Protein AF-A0AAX0QTA5-F1 (afdb_monomer_lite)

pLDDT: mean 83.29, std 18.57, range [36.16, 97.69]

Foldseek 3Di:
DDDDDDDDDPPPPDPPDPDQQWPLSVDDPVVN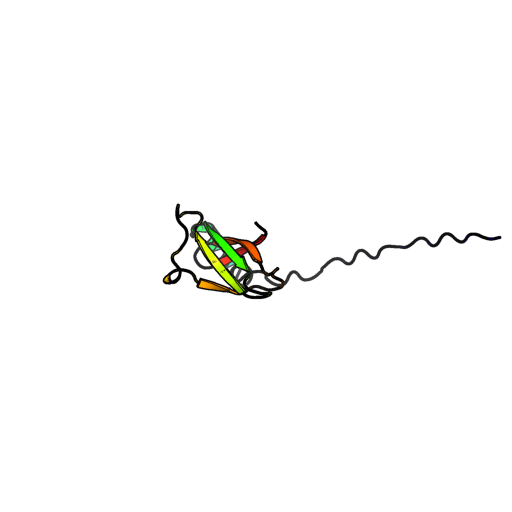VVLVPPFDKWKWKWFAQDQWKTWTFDTPVDPDTDDPVRIDIDTGGRDDHGFMWMWMDRHPITPDTGGD

Structure (mmCIF, N/CA/C/O backbone):
data_AF-A0AAX0QTA5-F1
#
_entry.id   AF-A0AAX0QTA5-F1
#
loop_
_atom_site.group_PDB
_atom_site.id
_atom_site.type_symbol
_atom_site.label_atom_id
_atom_site.label_alt_id
_atom_site.label_comp_id
_atom_site.label_asym_id
_atom_site.label_entity_id
_atom_site.label_seq_id
_atom_site.pdbx_PDB_ins_code
_atom_site.Cartn_x
_atom_site.Cartn_y
_atom_site.Cartn_z
_atom_site.occupancy
_atom_site.B_iso_or_equiv
_atom_site.auth_seq_id
_atom_site.auth_comp_id
_atom_site.auth_asym_id
_atom_site.auth_atom_id
_atom_site.pdbx_PDB_model_num
ATOM 1 N N . MET A 1 1 ? 58.494 9.656 -21.556 1.00 41.75 1 MET A N 1
ATOM 2 C CA . MET A 1 1 ? 57.260 8.993 -21.080 1.00 41.75 1 MET A CA 1
ATOM 3 C C . MET A 1 1 ? 56.395 10.043 -20.404 1.00 41.75 1 MET A C 1
ATOM 5 O O . MET A 1 1 ? 56.766 10.502 -19.333 1.00 41.7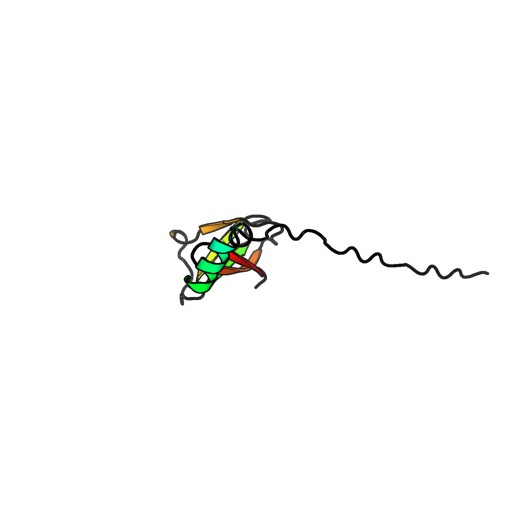5 1 MET A O 1
ATOM 9 N N . LEU A 1 2 ? 55.319 10.490 -21.054 1.00 40.12 2 LEU A N 1
ATOM 10 C CA . LEU A 1 2 ? 54.438 11.546 -20.548 1.00 40.12 2 LEU A CA 1
ATOM 11 C C . LEU A 1 2 ? 53.143 10.887 -20.052 1.00 40.12 2 LEU A C 1
ATOM 13 O O . LEU A 1 2 ? 52.442 10.255 -20.837 1.00 40.12 2 LEU A O 1
ATOM 17 N N . LYS A 1 3 ? 52.877 10.950 -18.743 1.00 45.41 3 LYS A N 1
ATOM 18 C CA . LYS A 1 3 ? 51.653 10.414 -18.132 1.00 45.41 3 LYS A CA 1
ATOM 19 C C . LYS A 1 3 ? 50.607 11.523 -18.098 1.00 45.41 3 LYS A C 1
ATOM 21 O O . LYS A 1 3 ? 50.668 12.398 -17.242 1.00 45.41 3 LYS A O 1
ATOM 26 N N . THR A 1 4 ? 49.671 11.492 -19.037 1.00 48.72 4 THR A N 1
ATOM 27 C CA . THR A 1 4 ? 48.524 12.403 -19.052 1.00 48.72 4 THR A CA 1
ATOM 28 C C . THR A 1 4 ? 47.487 11.891 -18.054 1.00 48.72 4 THR A C 1
ATOM 30 O O . THR A 1 4 ? 46.899 10.832 -18.263 1.00 48.72 4 THR A O 1
ATOM 33 N N . LEU A 1 5 ? 47.289 12.612 -16.947 1.00 53.38 5 LEU A N 1
ATOM 34 C CA . LEU A 1 5 ? 46.149 12.387 -16.058 1.00 53.38 5 LEU A CA 1
ATOM 35 C C . LEU A 1 5 ? 44.891 12.903 -16.762 1.00 53.38 5 LEU A C 1
ATOM 37 O O . LEU A 1 5 ? 44.769 14.098 -17.018 1.00 53.38 5 LEU A O 1
ATOM 41 N N . ILE A 1 6 ? 43.965 11.999 -17.069 1.00 60.00 6 ILE A N 1
ATOM 42 C CA . ILE A 1 6 ? 42.624 12.352 -17.529 1.00 60.00 6 ILE A CA 1
ATOM 43 C C . ILE A 1 6 ? 41.761 12.526 -16.281 1.00 60.00 6 ILE A C 1
ATOM 45 O O . ILE A 1 6 ? 41.423 11.557 -15.603 1.00 60.00 6 ILE A O 1
ATOM 49 N N . THR A 1 7 ? 41.430 13.770 -15.957 1.00 56.97 7 THR A N 1
ATOM 50 C CA . THR A 1 7 ? 40.412 14.116 -14.965 1.00 56.97 7 THR A CA 1
ATOM 51 C C . THR A 1 7 ? 39.043 13.783 -15.552 1.00 56.97 7 THR A C 1
ATOM 53 O O . THR A 1 7 ? 38.554 14.465 -16.449 1.00 56.97 7 THR A O 1
ATOM 56 N N . ALA A 1 8 ? 38.426 12.705 -15.071 1.00 51.56 8 ALA A N 1
ATOM 57 C CA . ALA A 1 8 ? 37.050 12.371 -15.404 1.00 51.56 8 ALA A CA 1
ATOM 58 C C . ALA A 1 8 ? 36.108 13.321 -14.650 1.00 51.56 8 ALA A C 1
ATOM 60 O O . ALA A 1 8 ? 35.860 13.154 -13.458 1.00 51.56 8 ALA A O 1
ATOM 61 N N . SER A 1 9 ? 35.596 14.340 -15.339 1.00 50.59 9 SER A N 1
ATOM 62 C CA . SER A 1 9 ? 34.458 15.124 -14.861 1.00 50.59 9 SER A CA 1
ATOM 63 C C . SER A 1 9 ? 33.214 14.239 -14.894 1.00 50.59 9 SER A C 1
ATOM 65 O O . SER A 1 9 ? 32.639 13.992 -15.951 1.00 50.59 9 SER A O 1
ATOM 67 N N . THR A 1 10 ? 32.800 13.731 -13.738 1.00 53.91 10 THR A N 1
ATOM 68 C CA . THR A 1 10 ? 31.496 13.084 -13.583 1.00 53.91 10 THR A CA 1
ATOM 69 C C . THR A 1 10 ? 30.399 14.125 -13.795 1.00 53.91 10 THR A C 1
ATOM 71 O O . THR A 1 10 ? 30.206 15.004 -12.955 1.00 53.91 10 THR A O 1
ATOM 74 N N . LEU A 1 11 ? 29.691 14.030 -14.925 1.00 49.06 11 LEU A N 1
ATOM 75 C CA . LEU A 1 11 ? 28.413 14.704 -15.138 1.00 49.06 11 LEU A CA 1
ATOM 76 C C . LEU A 1 11 ? 27.443 14.260 -14.032 1.00 49.06 11 LEU A C 1
ATOM 78 O O . LEU A 1 11 ? 27.017 13.106 -13.997 1.00 49.06 11 LEU A O 1
ATOM 82 N N . LEU A 1 12 ? 27.091 15.182 -13.139 1.00 49.06 12 LEU A N 1
ATOM 83 C CA . LEU A 1 12 ? 25.955 15.034 -12.236 1.00 49.06 12 LEU A CA 1
ATOM 84 C C . LEU A 1 12 ? 24.680 15.177 -13.075 1.00 49.06 12 LEU A C 1
ATOM 86 O O . LEU A 1 12 ? 24.209 16.281 -13.337 1.00 49.06 12 LEU A O 1
ATOM 90 N N . LEU A 1 13 ? 24.158 14.050 -13.554 1.00 49.59 13 LEU A N 1
ATOM 91 C CA . LEU A 1 13 ? 22.821 13.966 -14.128 1.00 49.59 13 LEU A CA 1
ATOM 92 C C . LEU A 1 13 ? 21.810 14.146 -12.992 1.00 49.59 13 LEU A C 1
ATOM 94 O O . LEU A 1 13 ? 21.513 13.204 -12.261 1.00 49.59 13 LEU A O 1
ATOM 98 N N . SER A 1 14 ? 21.302 15.364 -12.826 1.00 44.47 14 SER A N 1
ATOM 99 C CA . SER A 1 14 ? 20.115 15.615 -12.011 1.00 44.47 14 SER A CA 1
ATOM 100 C C . SER A 1 14 ? 18.927 14.890 -12.652 1.00 44.47 14 SER A C 1
ATOM 102 O O . SER A 1 14 ? 18.627 15.178 -13.816 1.00 44.47 14 SER A O 1
ATOM 104 N N . PRO A 1 15 ? 18.223 13.978 -11.957 1.00 42.41 15 PRO A N 1
ATOM 105 C CA . PRO A 1 15 ? 16.960 13.467 -12.464 1.00 42.41 15 PRO A CA 1
ATOM 106 C C . PRO A 1 15 ? 15.929 14.593 -12.337 1.00 42.41 15 PRO A C 1
ATOM 108 O O . PRO A 1 15 ? 15.347 14.810 -11.279 1.00 42.41 15 PRO A O 1
ATOM 111 N N . ASN A 1 16 ? 15.765 15.367 -13.409 1.00 45.03 16 ASN A N 1
ATOM 112 C CA . ASN A 1 16 ? 14.722 16.376 -13.520 1.00 45.03 16 ASN A CA 1
ATOM 113 C C . ASN A 1 16 ? 13.466 15.725 -14.108 1.00 45.03 16 ASN A C 1
ATOM 115 O O . ASN A 1 16 ? 13.560 14.976 -15.079 1.00 45.03 16 ASN A O 1
ATOM 119 N N . SER A 1 17 ? 12.321 16.065 -13.510 1.00 36.16 17 SER A N 1
ATOM 120 C CA . SER A 1 17 ? 10.974 15.513 -13.727 1.00 36.16 17 SER A CA 1
ATOM 121 C C . SER A 1 17 ? 10.675 14.230 -12.944 1.00 36.16 17 SER A C 1
ATOM 123 O O . SER A 1 17 ? 10.552 13.139 -13.496 1.00 36.16 17 SER A O 1
ATOM 125 N N . GLN A 1 18 ? 10.478 14.396 -11.634 1.00 41.06 18 GLN A N 1
ATOM 12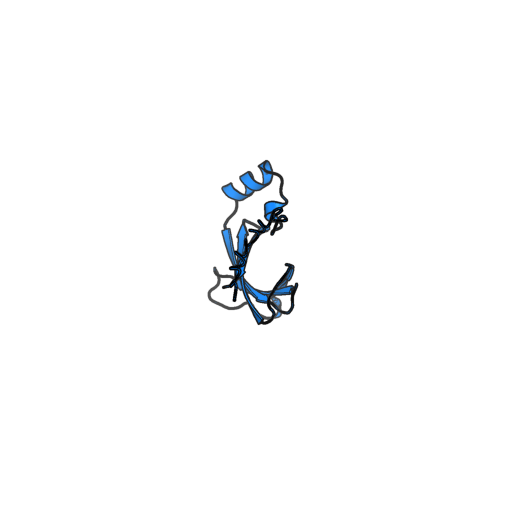6 C CA . GLN A 1 18 ? 9.676 13.481 -10.826 1.00 41.06 18 GLN A CA 1
ATOM 127 C C . GLN A 1 18 ? 8.252 13.505 -11.401 1.00 41.06 18 GLN A C 1
ATOM 129 O O . GLN A 1 18 ? 7.499 14.449 -11.177 1.00 41.06 18 GLN A O 1
ATOM 134 N N . ALA A 1 19 ? 7.920 12.526 -12.246 1.00 46.75 19 ALA A N 1
ATOM 135 C CA . ALA A 1 19 ? 6.531 12.268 -12.614 1.00 46.75 19 ALA A CA 1
ATOM 136 C C . ALA A 1 19 ? 5.725 12.111 -11.317 1.00 46.75 19 ALA A C 1
ATOM 138 O O . ALA A 1 19 ? 6.273 11.526 -10.379 1.00 46.75 19 ALA A O 1
ATOM 139 N N . SER A 1 20 ? 4.482 12.618 -11.256 1.00 49.72 20 SER A N 1
ATOM 140 C CA . SER A 1 20 ? 3.574 12.367 -10.123 1.00 49.72 20 SER A CA 1
ATOM 141 C C . SER A 1 20 ? 3.641 10.879 -9.797 1.00 49.72 20 SER A C 1
ATOM 143 O O . SER A 1 20 ? 3.239 10.039 -10.605 1.00 49.72 20 SER A O 1
ATOM 145 N N . GLN A 1 21 ? 4.292 10.549 -8.680 1.00 64.06 21 GLN A N 1
ATOM 146 C CA . GLN A 1 21 ? 4.628 9.163 -8.354 1.00 64.06 21 GLN A CA 1
ATOM 147 C C . GLN A 1 21 ? 3.385 8.417 -7.891 1.00 64.06 21 GLN A C 1
ATOM 149 O O . GLN A 1 21 ? 3.368 7.184 -7.900 1.00 64.06 21 GLN A O 1
ATOM 154 N N . THR A 1 22 ? 2.363 9.170 -7.490 1.00 76.81 22 THR A N 1
ATOM 155 C CA . THR A 1 22 ? 1.153 8.659 -6.884 1.00 76.81 22 THR A CA 1
ATOM 156 C C . THR A 1 22 ? -0.094 9.380 -7.399 1.00 76.81 22 THR A C 1
ATOM 158 O O . THR A 1 22 ? -0.031 10.472 -7.971 1.00 76.81 22 THR A O 1
ATOM 161 N N . ASP A 1 23 ? -1.249 8.742 -7.234 1.00 80.25 23 ASP A N 1
ATOM 162 C CA . ASP A 1 23 ? -2.558 9.319 -7.550 1.00 80.25 23 ASP A CA 1
ATOM 163 C C . ASP A 1 23 ? -2.878 10.536 -6.668 1.00 80.25 23 ASP A C 1
ATOM 165 O O . ASP A 1 23 ? -3.561 11.447 -7.135 1.00 80.25 23 ASP A O 1
ATOM 169 N N . PHE A 1 24 ? -2.323 10.615 -5.453 1.00 83.00 24 PHE A N 1
ATOM 170 C CA . PHE A 1 24 ? -2.440 11.798 -4.598 1.00 83.00 24 PHE A CA 1
ATOM 171 C C . PHE A 1 24 ? -1.770 13.039 -5.208 1.00 83.00 24 PHE A C 1
ATOM 173 O O . PHE A 1 24 ? -2.371 14.110 -5.224 1.00 83.00 24 PHE A O 1
ATOM 180 N N . ASP A 1 25 ? -0.588 12.881 -5.813 1.00 82.12 25 ASP A N 1
ATOM 181 C CA . ASP A 1 25 ? 0.142 13.972 -6.486 1.00 82.12 25 ASP A CA 1
ATOM 182 C C . ASP A 1 25 ? -0.536 14.444 -7.788 1.00 82.12 25 ASP A C 1
ATOM 184 O O . ASP A 1 25 ? -0.068 15.376 -8.442 1.00 82.12 25 ASP A O 1
ATOM 188 N N . SER A 1 26 ? -1.581 13.742 -8.235 1.00 86.50 26 SER A N 1
ATOM 189 C CA . SER A 1 26 ? -2.334 14.070 -9.453 1.00 86.50 26 SER A CA 1
ATOM 190 C C . SER A 1 26 ? -3.580 14.919 -9.169 1.00 86.50 26 SER A C 1
ATOM 192 O O . SER A 1 26 ? -4.272 15.325 -10.105 1.00 86.50 26 SER A O 1
ATOM 194 N N . LEU A 1 27 ? -3.885 15.172 -7.894 1.00 86.44 27 LEU A N 1
ATOM 195 C CA . LEU A 1 27 ? -5.014 15.989 -7.462 1.00 86.44 27 LEU A CA 1
ATOM 196 C C . LEU A 1 27 ? -4.712 17.485 -7.612 1.00 86.44 27 LEU A C 1
ATOM 198 O O . LEU A 1 27 ? -3.560 17.916 -7.603 1.00 86.44 27 LEU A O 1
ATOM 202 N N . ASP A 1 28 ? -5.756 18.307 -7.725 1.00 91.94 28 ASP A N 1
ATOM 203 C CA . ASP A 1 28 ? -5.578 19.753 -7.617 1.00 91.94 28 ASP A CA 1
ATOM 204 C C . ASP A 1 28 ? -5.247 20.153 -6.169 1.00 91.94 28 ASP A C 1
ATOM 206 O O . ASP A 1 28 ? -5.692 19.524 -5.207 1.00 91.94 28 ASP A O 1
ATOM 210 N N . ALA A 1 29 ? -4.512 21.254 -6.010 1.00 89.00 29 ALA A N 1
ATOM 211 C CA . ALA A 1 29 ? -3.997 21.687 -4.712 1.00 89.00 29 ALA A CA 1
ATOM 212 C C . ALA A 1 29 ? -5.084 21.950 -3.649 1.00 89.00 29 ALA A C 1
ATOM 214 O O . ALA A 1 29 ? -4.807 21.862 -2.451 1.00 89.00 29 ALA A O 1
ATOM 215 N N . SER A 1 30 ? -6.312 22.308 -4.049 1.00 92.00 30 SER A N 1
ATOM 216 C CA . SER A 1 30 ? -7.397 22.534 -3.090 1.00 92.00 30 SER A CA 1
ATOM 217 C C . SER A 1 30 ? -7.937 21.210 -2.546 1.00 92.00 30 SER A C 1
ATOM 219 O O . SER A 1 30 ? -8.075 21.062 -1.328 1.00 92.00 30 SER A O 1
ATOM 221 N N . THR A 1 31 ? -8.126 20.228 -3.430 1.00 91.06 31 THR A N 1
ATOM 222 C CA . THR A 1 31 ? -8.539 18.863 -3.091 1.00 91.06 31 THR A CA 1
ATOM 223 C C . THR A 1 31 ? -7.467 18.143 -2.277 1.00 91.06 31 THR A C 1
ATOM 225 O O . THR A 1 31 ? -7.776 17.577 -1.227 1.00 91.06 31 THR A O 1
ATOM 228 N N . GLU A 1 32 ? -6.200 18.236 -2.692 1.00 90.50 32 GLU A N 1
ATOM 229 C CA . GLU A 1 32 ? -5.055 17.688 -1.958 1.00 90.50 32 GLU A CA 1
ATOM 230 C C . GLU A 1 32 ? -5.036 18.215 -0.516 1.00 90.50 32 GLU A C 1
ATOM 232 O O . GLU A 1 32 ? -5.025 17.442 0.444 1.00 90.50 32 GLU A O 1
ATOM 237 N N . ARG A 1 33 ? -5.140 19.540 -0.341 1.00 90.56 33 ARG A N 1
ATOM 238 C CA . ARG A 1 33 ? -5.144 20.180 0.981 1.00 90.56 33 ARG A CA 1
ATOM 239 C C . ARG A 1 33 ? -6.336 19.758 1.834 1.00 90.56 33 ARG A C 1
ATOM 241 O O . ARG A 1 33 ? -6.174 19.530 3.033 1.00 90.56 33 ARG A O 1
ATOM 248 N N . GLN A 1 34 ? -7.523 19.659 1.240 1.00 93.81 34 GLN A N 1
ATOM 249 C CA . GLN A 1 34 ? -8.721 19.222 1.951 1.00 93.81 34 GLN A CA 1
ATOM 250 C C . GLN A 1 34 ? -8.572 17.776 2.437 1.00 93.81 34 GLN A C 1
ATOM 252 O O . GLN A 1 34 ? -8.866 17.486 3.598 1.00 93.81 34 GLN A O 1
ATOM 257 N N . ILE A 1 35 ? -8.087 16.871 1.587 1.00 92.12 35 ILE A N 1
ATOM 258 C CA . ILE A 1 35 ? -7.850 15.472 1.957 1.00 92.12 35 ILE A CA 1
ATOM 259 C C . ILE A 1 35 ? -6.758 15.382 3.025 1.00 92.12 35 ILE A C 1
ATOM 261 O O . ILE A 1 35 ? -6.925 14.664 4.014 1.00 92.12 35 ILE A O 1
ATOM 265 N N . GLU A 1 36 ? -5.687 16.167 2.891 1.00 92.19 36 GLU A N 1
ATOM 266 C CA . GLU A 1 36 ? -4.587 16.196 3.854 1.00 92.19 36 GLU A CA 1
ATOM 267 C C . GLU A 1 36 ? -5.076 16.544 5.272 1.00 92.19 36 GLU A C 1
ATOM 269 O O . GLU A 1 36 ? -4.652 15.933 6.258 1.00 92.19 36 GLU A O 1
ATOM 274 N N . GLN A 1 37 ? -6.014 17.490 5.366 1.00 93.19 37 GLN A N 1
ATOM 275 C CA . GLN A 1 37 ? -6.562 17.989 6.628 1.00 93.19 37 GLN A CA 1
ATOM 276 C C . GLN A 1 37 ? -7.687 17.126 7.209 1.00 93.19 37 GLN A C 1
ATOM 278 O O . GLN A 1 37 ? -7.867 17.111 8.426 1.00 93.19 37 GLN A O 1
ATOM 283 N N . THR A 1 38 ? -8.461 16.436 6.368 1.00 94.00 38 THR A N 1
ATOM 284 C CA . THR A 1 38 ? -9.711 15.783 6.800 1.00 94.00 38 THR A CA 1
ATOM 285 C C . THR A 1 38 ? -9.636 14.263 6.845 1.00 94.00 38 THR A C 1
ATOM 287 O O . THR A 1 38 ? -10.351 13.647 7.636 1.00 94.00 38 THR A O 1
ATOM 290 N N . GLN A 1 39 ? -8.776 13.644 6.033 1.00 95.12 39 GLN A N 1
ATOM 291 C CA . GLN A 1 39 ? -8.721 12.191 5.902 1.00 95.12 39 GLN A CA 1
ATOM 292 C C . GLN A 1 39 ? -7.628 11.571 6.770 1.00 95.12 39 GLN A C 1
ATOM 294 O O . GLN A 1 39 ? -6.568 12.155 7.031 1.00 95.12 39 GLN A O 1
ATOM 299 N N . LYS A 1 40 ? -7.884 10.339 7.213 1.00 94.44 40 LYS A N 1
ATOM 300 C CA . LYS A 1 40 ? -6.914 9.552 7.974 1.00 94.44 40 LYS A CA 1
ATOM 301 C C . LYS A 1 40 ? -5.791 9.058 7.067 1.00 94.44 40 LYS A C 1
ATOM 303 O O . LYS A 1 40 ? -5.998 8.797 5.884 1.00 94.44 40 LYS A O 1
ATOM 308 N N . THR A 1 41 ? -4.611 8.921 7.656 1.00 94.31 41 THR A N 1
ATOM 309 C CA . THR A 1 41 ? -3.484 8.228 7.035 1.00 94.31 41 THR A CA 1
ATOM 310 C C . THR A 1 41 ? -3.552 6.759 7.424 1.00 94.31 41 THR A C 1
ATOM 312 O O . THR A 1 41 ? -3.739 6.460 8.605 1.00 94.31 41 THR A O 1
ATOM 315 N N . SER A 1 42 ? -3.383 5.867 6.456 1.00 95.25 42 SER A N 1
ATOM 316 C CA . SER A 1 42 ? -3.273 4.427 6.693 1.00 95.25 42 SER A CA 1
ATOM 317 C C . SER A 1 42 ? -2.062 3.849 5.971 1.00 95.25 42 SER A C 1
ATOM 319 O O . SER A 1 42 ? -1.470 4.483 5.095 1.00 95.25 42 SER A O 1
ATOM 321 N N . THR A 1 43 ? -1.626 2.661 6.375 1.00 95.81 43 THR A N 1
ATOM 322 C CA . THR A 1 43 ? -0.466 1.986 5.791 1.00 95.81 43 THR A CA 1
ATOM 323 C C . THR A 1 43 ? -0.814 0.556 5.424 1.00 95.81 43 THR A C 1
ATOM 325 O O . THR A 1 43 ? -1.417 -0.172 6.199 1.00 95.81 43 THR A O 1
ATOM 328 N N . SER A 1 44 ? -0.374 0.109 4.253 1.00 96.62 44 SER A N 1
ATOM 329 C CA . SER A 1 44 ? -0.443 -1.302 3.873 1.00 96.62 44 SER A CA 1
ATOM 330 C C . SER A 1 44 ? 0.911 -1.831 3.437 1.00 96.62 44 SER A C 1
ATOM 332 O O . SER A 1 44 ? 1.793 -1.080 3.032 1.00 96.62 44 SER A O 1
ATOM 334 N N . TYR A 1 45 ? 1.054 -3.148 3.492 1.00 96.50 45 TYR A N 1
ATOM 335 C CA . TYR A 1 45 ? 2.212 -3.873 3.000 1.00 96.50 45 TYR A CA 1
ATOM 336 C C . TYR A 1 45 ? 1.812 -4.707 1.791 1.00 96.50 45 TYR A C 1
ATOM 338 O O . TYR A 1 45 ? 0.797 -5.416 1.807 1.00 96.50 45 TYR A O 1
ATOM 346 N N . ALA A 1 46 ? 2.626 -4.626 0.746 1.00 97.00 46 ALA A N 1
ATOM 347 C CA . ALA A 1 46 ? 2.423 -5.356 -0.491 1.00 97.00 46 ALA A CA 1
ATOM 348 C C . ALA A 1 46 ? 3.702 -6.025 -0.967 1.00 97.00 46 ALA A C 1
ATOM 350 O O . ALA A 1 46 ? 4.799 -5.586 -0.644 1.00 97.00 46 ALA A O 1
ATOM 351 N N . ILE A 1 47 ? 3.556 -7.090 -1.746 1.00 97.19 47 ILE A N 1
ATOM 352 C CA . ILE A 1 47 ? 4.670 -7.774 -2.400 1.00 97.19 47 ILE A CA 1
ATOM 353 C C . ILE A 1 47 ? 4.588 -7.547 -3.905 1.00 97.19 47 ILE A C 1
ATOM 355 O O . ILE A 1 47 ? 3.517 -7.690 -4.497 1.00 97.19 47 ILE A O 1
ATOM 359 N N . ALA A 1 48 ? 5.711 -7.196 -4.525 1.00 96.81 48 ALA A N 1
ATOM 360 C CA . ALA A 1 48 ? 5.783 -7.035 -5.971 1.00 96.81 48 ALA A CA 1
ATOM 361 C C . ALA A 1 48 ? 5.703 -8.394 -6.674 1.00 96.81 48 ALA A C 1
ATOM 363 O O . ALA A 1 48 ? 6.562 -9.261 -6.496 1.00 96.81 48 ALA A O 1
ATOM 364 N N . GLU A 1 49 ? 4.672 -8.588 -7.490 1.00 96.56 49 GLU A N 1
ATOM 365 C CA . GLU A 1 49 ? 4.501 -9.797 -8.300 1.00 96.56 49 GLU A CA 1
ATOM 366 C C . GLU A 1 49 ? 5.344 -9.737 -9.582 1.00 96.56 49 GLU A C 1
ATOM 368 O O . GLU A 1 49 ? 5.826 -10.766 -10.069 1.00 96.56 49 GLU A O 1
ATOM 373 N N . ASP A 1 50 ? 5.561 -8.524 -10.091 1.00 96.56 50 ASP A N 1
ATOM 374 C CA . ASP A 1 50 ? 6.422 -8.187 -11.222 1.00 96.56 50 ASP A CA 1
ATOM 375 C C . ASP A 1 50 ? 6.831 -6.702 -11.165 1.00 96.56 50 ASP A C 1
ATOM 377 O O . ASP A 1 50 ? 6.730 -6.072 -10.115 1.00 96.56 50 ASP A O 1
ATOM 381 N N . ALA A 1 51 ? 7.316 -6.155 -12.285 1.00 93.44 51 ALA A N 1
ATOM 382 C CA . ALA A 1 51 ? 7.791 -4.778 -12.395 1.00 93.44 51 ALA A CA 1
ATOM 383 C C . ALA A 1 51 ? 6.694 -3.704 -12.259 1.00 93.44 51 ALA A C 1
ATOM 385 O O . ALA A 1 51 ? 7.032 -2.520 -12.187 1.00 93.44 51 ALA A O 1
ATOM 386 N N . GLN A 1 52 ? 5.413 -4.095 -12.240 1.00 94.88 52 GLN A N 1
ATOM 387 C CA . GLN A 1 52 ? 4.278 -3.172 -12.231 1.00 94.88 52 GLN A CA 1
ATOM 388 C C . GLN A 1 52 ? 3.186 -3.481 -11.203 1.00 94.88 52 GLN A C 1
ATOM 390 O O . GLN A 1 52 ? 2.424 -2.588 -10.839 1.00 94.88 52 GLN A O 1
ATOM 395 N N . ARG A 1 53 ? 3.084 -4.721 -10.720 1.00 96.06 53 ARG A N 1
ATOM 396 C CA . ARG A 1 53 ? 2.005 -5.154 -9.824 1.00 96.06 53 ARG A CA 1
ATOM 397 C C . ARG A 1 53 ? 2.483 -5.359 -8.394 1.00 96.06 53 ARG A C 1
ATOM 399 O O . ARG A 1 53 ? 3.383 -6.158 -8.143 1.00 96.06 53 ARG A O 1
ATOM 406 N N . LEU A 1 54 ? 1.803 -4.714 -7.452 1.00 95.94 54 LEU A N 1
ATOM 407 C CA . LEU A 1 54 ? 1.932 -4.930 -6.011 1.00 95.94 54 LEU A CA 1
ATOM 408 C C . LEU A 1 54 ? 0.679 -5.628 -5.493 1.00 95.94 54 LEU A C 1
ATOM 410 O O . LEU A 1 54 ? -0.412 -5.068 -5.572 1.00 95.94 54 LEU A O 1
ATOM 414 N N . ARG A 1 55 ? 0.820 -6.820 -4.911 1.00 97.69 55 ARG A N 1
ATOM 415 C CA . ARG A 1 55 ? -0.280 -7.485 -4.204 1.00 97.69 55 ARG A CA 1
ATOM 416 C C . ARG A 1 55 ? -0.259 -7.103 -2.732 1.00 97.69 55 ARG A C 1
ATOM 418 O O . ARG A 1 55 ? 0.653 -7.500 -2.003 1.00 97.69 55 ARG A O 1
ATOM 425 N N . VAL A 1 56 ? -1.272 -6.362 -2.297 1.00 97.25 56 VAL A N 1
ATOM 426 C CA . VAL A 1 56 ? -1.468 -5.973 -0.898 1.00 97.25 56 VAL A CA 1
ATOM 427 C C . VAL A 1 56 ? -1.877 -7.196 -0.089 1.00 97.25 56 VAL A C 1
ATOM 429 O O . VAL A 1 56 ? -2.820 -7.900 -0.445 1.00 97.25 56 VAL A O 1
ATOM 432 N N . PHE A 1 57 ? -1.156 -7.460 1.001 1.00 97.25 57 PHE A N 1
ATOM 433 C CA . PHE A 1 57 ? -1.379 -8.642 1.838 1.00 97.25 57 PHE A CA 1
ATOM 434 C C . PHE A 1 57 ? -1.600 -8.328 3.319 1.00 97.25 57 PHE A C 1
ATOM 436 O O . PHE A 1 57 ? -1.926 -9.240 4.080 1.00 97.25 57 PHE A O 1
ATOM 443 N N . LYS A 1 58 ? -1.422 -7.078 3.755 1.00 96.81 58 LYS A N 1
ATOM 444 C CA . LYS A 1 58 ? -1.638 -6.666 5.146 1.00 96.81 58 LYS A CA 1
ATOM 445 C C . LYS A 1 58 ? -1.898 -5.161 5.237 1.00 96.81 58 LYS A C 1
ATOM 447 O O . LYS A 1 58 ? -1.168 -4.395 4.616 1.00 96.81 58 LYS A O 1
ATOM 452 N N . HIS A 1 59 ? -2.842 -4.755 6.079 1.00 96.75 59 HIS A N 1
ATOM 453 C CA . HIS A 1 59 ? -2.945 -3.382 6.583 1.00 96.75 59 HIS A CA 1
ATOM 454 C C . HIS A 1 59 ? -2.178 -3.272 7.905 1.00 96.75 59 HIS A C 1
ATOM 456 O O . HIS A 1 59 ? -2.191 -4.204 8.710 1.00 96.75 59 HIS A O 1
ATOM 462 N N . ALA A 1 60 ? -1.444 -2.183 8.120 1.00 94.81 60 ALA A N 1
ATOM 463 C CA . ALA A 1 60 ? -0.634 -1.990 9.323 1.00 94.81 60 ALA A CA 1
ATOM 464 C C . ALA A 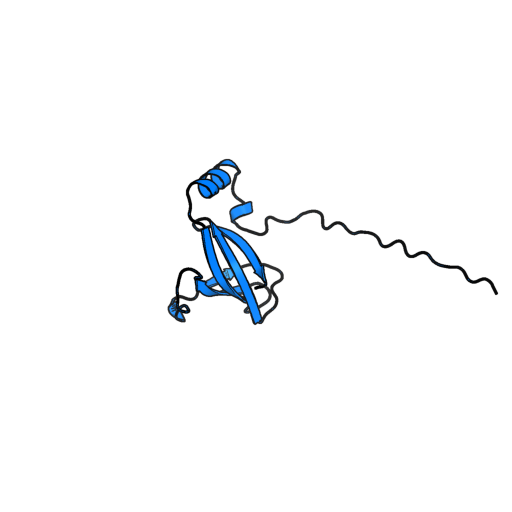1 60 ? -1.501 -1.859 10.583 1.00 94.81 60 ALA A C 1
ATOM 466 O O . ALA A 1 60 ? -1.072 -2.233 11.673 1.00 94.81 60 ALA A O 1
ATOM 467 N N . GLU A 1 61 ? -2.721 -1.358 10.407 1.00 90.25 61 GLU A N 1
ATOM 468 C CA . GLU A 1 61 ? -3.748 -1.190 11.429 1.00 90.25 61 GLU A CA 1
ATOM 469 C C . GLU A 1 61 ? -4.333 -2.537 11.879 1.00 90.25 61 GLU A C 1
ATOM 471 O O . GLU A 1 61 ? -4.832 -2.656 12.999 1.00 90.25 61 GLU A O 1
ATOM 476 N N . ASP A 1 62 ? -4.211 -3.565 11.037 1.00 90.88 62 ASP A N 1
ATOM 477 C CA . ASP A 1 62 ? -4.675 -4.911 11.325 1.00 90.88 62 ASP A CA 1
ATOM 478 C C . ASP A 1 62 ? -3.546 -5.788 11.883 1.00 90.88 62 ASP A C 1
ATOM 480 O O . ASP A 1 62 ? -2.415 -5.852 11.390 1.00 90.88 62 ASP A O 1
ATOM 484 N N . SER A 1 63 ? -3.878 -6.566 12.915 1.00 85.56 63 SER A N 1
ATOM 485 C CA . SER A 1 63 ? -2.933 -7.520 13.516 1.00 85.56 63 SER A CA 1
ATOM 486 C C . SER A 1 63 ? -2.628 -8.724 12.616 1.00 85.56 63 SER A C 1
ATOM 488 O O . SER A 1 63 ? -1.622 -9.407 12.817 1.00 85.56 63 SER A O 1
ATOM 490 N N . LYS A 1 64 ? -3.480 -8.999 11.623 1.00 92.06 64 LYS A N 1
ATOM 491 C CA . LYS A 1 64 ? -3.436 -10.208 10.792 1.00 92.06 64 LYS A CA 1
ATOM 492 C C . LYS A 1 64 ? -3.194 -9.871 9.324 1.00 92.06 64 LYS A C 1
ATOM 494 O O . LYS A 1 64 ? -3.468 -8.769 8.867 1.00 92.06 64 LYS A O 1
ATOM 499 N N . MET A 1 65 ? -2.674 -10.849 8.586 1.00 94.62 65 MET A N 1
ATOM 500 C CA . MET A 1 65 ? -2.616 -10.775 7.126 1.00 94.62 65 MET A CA 1
ATOM 501 C C . MET A 1 65 ? -4.019 -10.889 6.530 1.00 94.62 65 MET A C 1
ATOM 503 O O . MET A 1 65 ? -4.883 -11.570 7.083 1.00 94.62 65 MET A O 1
ATOM 507 N N . LEU A 1 66 ? -4.206 -10.269 5.370 1.00 94.88 66 LEU A N 1
ATOM 508 C CA . LEU A 1 66 ? -5.405 -10.401 4.557 1.00 94.88 66 LEU A CA 1
ATOM 509 C C . LEU A 1 66 ? -5.511 -11.823 4.007 1.00 94.88 66 LEU A C 1
ATOM 511 O O . LEU A 1 66 ? -4.545 -12.383 3.471 1.00 94.88 66 LEU A O 1
ATOM 515 N N . ASN A 1 67 ? -6.711 -12.392 4.072 1.00 95.31 67 ASN A N 1
ATOM 516 C CA . ASN A 1 67 ? -6.995 -13.663 3.417 1.00 95.31 67 ASN A CA 1
ATOM 517 C C . ASN A 1 67 ? -6.913 -13.487 1.895 1.00 95.31 67 ASN A C 1
ATOM 519 O O . ASN A 1 67 ? -7.126 -12.390 1.391 1.00 95.31 67 ASN A O 1
ATOM 523 N N . LYS A 1 68 ? -6.676 -14.567 1.136 1.00 93.19 68 LYS A N 1
ATOM 524 C CA . LYS A 1 68 ? -6.492 -14.494 -0.330 1.00 93.19 68 LYS A CA 1
ATOM 525 C C . LYS A 1 68 ? -7.580 -13.692 -1.063 1.00 93.19 68 LYS A C 1
ATOM 527 O O . LYS A 1 68 ? -7.251 -12.954 -1.977 1.00 93.19 68 LYS A O 1
ATOM 532 N N . ASN A 1 69 ? -8.838 -13.792 -0.628 1.00 95.31 69 ASN A N 1
ATOM 533 C CA . ASN A 1 69 ? -9.977 -13.101 -1.253 1.00 95.31 69 ASN A CA 1
ATOM 534 C C . ASN A 1 69 ? -10.074 -11.606 -0.900 1.00 95.31 69 ASN A C 1
ATOM 536 O O . ASN A 1 69 ? -10.870 -10.894 -1.497 1.00 95.31 69 ASN A O 1
ATOM 540 N N . GLN A 1 70 ? -9.321 -11.152 0.102 1.00 94.81 70 GLN A N 1
ATOM 541 C CA . GLN A 1 70 ? -9.252 -9.754 0.535 1.00 94.81 70 GLN A CA 1
ATOM 542 C C . GLN A 1 70 ? -8.000 -9.057 -0.001 1.00 94.81 70 GLN A C 1
ATOM 544 O O . GLN A 1 70 ? -7.880 -7.844 0.108 1.00 94.81 70 GLN A O 1
ATOM 549 N N . GLN A 1 71 ? -7.051 -9.820 -0.544 1.00 96.81 71 GLN A N 1
ATOM 550 C CA . GLN A 1 71 ? -5.866 -9.265 -1.177 1.00 96.81 71 GLN A CA 1
ATOM 551 C C . GLN A 1 71 ? -6.249 -8.653 -2.518 1.00 96.81 71 GLN A C 1
ATOM 553 O O . GLN A 1 71 ? -7.062 -9.205 -3.258 1.00 96.81 71 GLN A O 1
ATOM 558 N N . TYR A 1 72 ? -5.633 -7.525 -2.835 1.00 95.12 72 TYR A N 1
ATOM 559 C CA . TYR A 1 72 ? -5.895 -6.785 -4.059 1.00 95.12 72 TYR A CA 1
ATOM 560 C C . TYR A 1 72 ? -4.586 -6.279 -4.658 1.00 95.12 72 TYR A C 1
ATOM 562 O O . TYR A 1 72 ? -3.557 -6.202 -3.981 1.00 95.12 72 TYR A O 1
ATOM 570 N N . THR A 1 73 ? -4.623 -5.974 -5.951 1.00 94.69 73 THR A N 1
ATOM 571 C CA . THR A 1 73 ? -3.461 -5.497 -6.698 1.00 94.69 73 THR A CA 1
ATOM 572 C C . THR A 1 73 ? -3.541 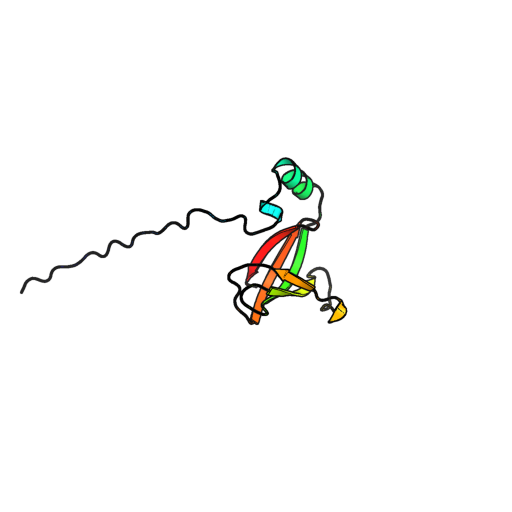-3.991 -6.871 1.00 94.69 73 THR A C 1
ATOM 574 O O . THR A 1 73 ? -4.568 -3.476 -7.309 1.00 94.69 73 THR A O 1
ATOM 577 N N . ILE A 1 74 ? -2.442 -3.303 -6.580 1.00 92.00 74 ILE A N 1
ATOM 578 C CA . ILE A 1 74 ? -2.217 -1.925 -7.012 1.00 92.00 74 ILE A CA 1
ATOM 579 C C . ILE A 1 74 ? -1.105 -1.896 -8.061 1.00 92.00 74 ILE A C 1
ATOM 581 O O . ILE A 1 74 ? -0.279 -2.814 -8.133 1.00 92.00 74 ILE A O 1
ATOM 585 N N . TYR A 1 75 ? -1.086 -0.840 -8.866 1.00 90.81 75 TYR A N 1
ATOM 586 C CA . TYR A 1 75 ? -0.132 -0.681 -9.956 1.00 90.81 75 TYR A CA 1
ATOM 587 C C . TYR A 1 75 ? 0.866 0.430 -9.644 1.00 90.81 75 TYR A C 1
ATOM 589 O O . TYR A 1 75 ? 0.504 1.480 -9.121 1.00 90.81 75 TYR A O 1
ATOM 597 N N . SER A 1 76 ? 2.129 0.186 -9.967 1.00 89.69 76 SER A N 1
ATOM 598 C CA . SER A 1 76 ? 3.214 1.161 -9.886 1.00 89.69 76 SER A CA 1
ATOM 599 C C . SER A 1 76 ? 4.237 0.854 -10.983 1.00 89.69 76 SER A C 1
ATOM 601 O O . SER A 1 76 ? 4.029 -0.049 -11.784 1.00 89.69 76 SER A O 1
ATOM 603 N N . ASN A 1 77 ? 5.333 1.601 -11.058 1.00 88.62 77 ASN A N 1
ATOM 604 C CA . ASN A 1 77 ? 6.385 1.386 -12.050 1.00 88.62 77 ASN A CA 1
ATOM 605 C C . ASN A 1 77 ? 7.712 1.053 -11.361 1.00 88.62 77 ASN A C 1
ATOM 607 O O . ASN A 1 77 ? 7.946 1.454 -10.224 1.00 88.62 77 ASN A O 1
ATOM 611 N N . ASN A 1 78 ? 8.610 0.377 -12.084 1.00 89.44 78 ASN A N 1
ATOM 612 C CA . ASN A 1 78 ? 9.980 0.075 -11.643 1.00 89.44 78 ASN A CA 1
ATOM 613 C C . ASN A 1 78 ? 10.063 -0.761 -10.351 1.00 89.44 78 ASN A C 1
ATOM 615 O O . ASN A 1 78 ? 10.956 -0.563 -9.526 1.00 89.44 78 ASN A O 1
ATOM 619 N N . LEU A 1 79 ? 9.138 -1.704 -10.169 1.00 90.75 79 LEU A N 1
ATOM 620 C CA . LEU A 1 79 ? 9.126 -2.578 -8.998 1.00 90.75 79 LEU A CA 1
ATOM 621 C C . LEU A 1 79 ? 10.142 -3.721 -9.116 1.00 90.75 79 LEU A C 1
ATOM 623 O O . LEU A 1 79 ? 10.407 -4.248 -10.198 1.00 90.75 79 LEU A O 1
ATOM 627 N N . VAL A 1 80 ? 10.666 -4.161 -7.974 1.00 93.12 80 VAL A N 1
ATOM 628 C CA . VAL A 1 80 ? 11.554 -5.323 -7.881 1.00 93.12 80 VAL A CA 1
ATOM 629 C C . VAL A 1 80 ? 10.739 -6.530 -7.438 1.00 93.12 80 VAL A C 1
ATOM 631 O O . VAL A 1 80 ? 10.301 -6.603 -6.293 1.00 93.12 80 VAL A O 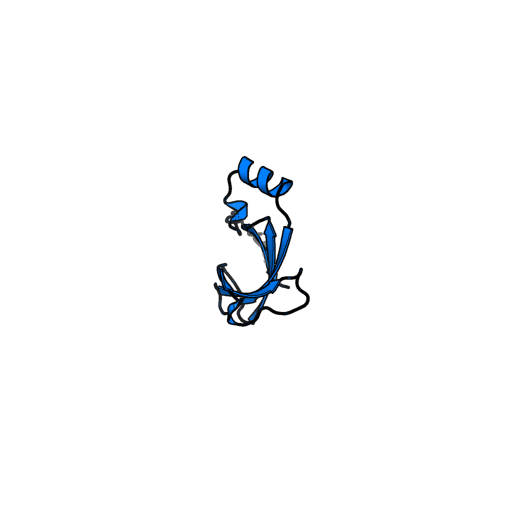1
ATOM 634 N N . LYS A 1 81 ? 10.539 -7.498 -8.340 1.00 95.25 81 LYS A N 1
ATOM 635 C CA . LYS A 1 81 ? 9.769 -8.719 -8.059 1.00 95.25 81 LYS A CA 1
ATOM 636 C C . LYS A 1 81 ? 10.231 -9.397 -6.762 1.00 95.25 81 LYS A C 1
ATOM 638 O O . LYS A 1 81 ? 11.415 -9.668 -6.584 1.00 95.25 81 LYS A O 1
ATOM 643 N N . GLY A 1 82 ? 9.277 -9.724 -5.894 1.00 94.69 82 GLY A N 1
ATOM 644 C CA . GLY A 1 82 ? 9.502 -10.366 -4.599 1.00 94.69 82 GLY A CA 1
ATOM 645 C C . GLY A 1 82 ? 9.850 -9.405 -3.460 1.00 94.69 82 GLY A C 1
ATOM 646 O O . GLY A 1 82 ? 9.762 -9.817 -2.305 1.00 94.69 82 GLY A O 1
ATOM 647 N N . ALA A 1 83 ? 10.189 -8.143 -3.746 1.00 95.62 83 ALA A N 1
ATOM 648 C CA . ALA A 1 83 ? 10.392 -7.142 -2.705 1.00 95.62 83 ALA A CA 1
ATOM 649 C C . ALA A 1 83 ? 9.059 -6.748 -2.052 1.00 95.62 83 ALA A C 1
ATOM 651 O O . ALA A 1 83 ? 8.001 -6.743 -2.696 1.00 95.62 83 ALA A O 1
ATOM 652 N N . VAL A 1 84 ? 9.127 -6.430 -0.760 1.00 95.69 84 VAL A N 1
ATOM 653 C CA . VAL A 1 84 ? 7.993 -5.925 0.013 1.00 95.69 84 VAL A CA 1
ATOM 654 C C . VAL A 1 84 ? 8.046 -4.406 0.011 1.00 95.69 84 VAL A C 1
ATOM 656 O O . VAL A 1 84 ? 9.099 -3.804 0.191 1.00 95.69 84 VAL A O 1
ATOM 659 N N . TYR A 1 85 ? 6.890 -3.796 -0.194 1.00 94.69 85 TYR A N 1
ATOM 660 C CA . TYR A 1 85 ? 6.714 -2.359 -0.222 1.00 94.69 85 TYR A CA 1
ATOM 661 C C . TYR A 1 85 ? 5.743 -1.939 0.872 1.00 94.69 85 TYR A C 1
ATOM 663 O O . TYR A 1 85 ? 4.733 -2.607 1.121 1.00 94.69 85 TYR A O 1
ATOM 671 N N . LYS A 1 86 ? 6.051 -0.811 1.502 1.00 95.31 86 LYS A N 1
ATOM 672 C CA . LYS A 1 86 ? 5.151 -0.058 2.360 1.00 95.31 86 LYS A CA 1
ATOM 673 C C . LYS A 1 86 ? 4.416 0.957 1.492 1.00 95.31 86 LYS A C 1
ATOM 675 O O . LYS A 1 86 ? 5.036 1.765 0.806 1.00 95.31 86 LYS A O 1
ATOM 680 N N . ILE A 1 87 ? 3.094 0.905 1.534 1.00 94.94 87 ILE A N 1
ATOM 681 C CA . ILE A 1 87 ? 2.210 1.812 0.810 1.00 94.94 87 ILE A CA 1
ATOM 682 C C . ILE A 1 87 ? 1.517 2.689 1.841 1.00 94.94 87 ILE A C 1
ATOM 684 O O . ILE A 1 87 ? 0.818 2.174 2.717 1.00 94.94 87 ILE A O 1
ATOM 688 N N . THR A 1 88 ? 1.711 3.997 1.742 1.00 94.31 88 THR A N 1
ATOM 689 C CA . THR A 1 88 ? 1.035 4.976 2.596 1.00 94.31 88 THR A CA 1
ATOM 690 C C . THR A 1 88 ? -0.151 5.544 1.838 1.00 94.31 88 THR A C 1
ATOM 692 O O . THR A 1 88 ? 0.019 6.008 0.713 1.00 94.31 88 THR A O 1
ATOM 695 N N . TYR A 1 89 ? -1.326 5.549 2.459 1.00 93.75 89 TYR A N 1
ATOM 696 C CA . TYR A 1 89 ? -2.540 6.137 1.902 1.00 93.75 89 TYR A CA 1
ATOM 697 C C . TYR A 1 89 ? -2.966 7.364 2.701 1.00 93.75 89 TYR A C 1
ATOM 699 O O . TYR A 1 89 ? -2.717 7.459 3.909 1.00 93.75 89 TYR A O 1
ATOM 707 N N . LYS A 1 90 ? -3.660 8.281 2.032 1.00 93.38 90 LYS A N 1
ATOM 708 C CA . LYS A 1 90 ? -4.373 9.397 2.644 1.00 93.38 90 LYS A CA 1
ATOM 709 C C . LYS A 1 90 ? -5.818 9.381 2.148 1.00 93.38 90 LYS A C 1
ATOM 711 O O . LYS A 1 90 ? -6.091 9.715 0.998 1.00 93.38 90 LYS A O 1
ATOM 716 N N . GLY A 1 91 ? -6.743 8.957 3.009 1.00 91.12 91 GLY A N 1
ATOM 717 C CA . GLY A 1 91 ? -8.065 8.527 2.544 1.00 91.12 91 GLY A CA 1
ATOM 718 C C . GLY A 1 91 ? -7.917 7.338 1.593 1.00 91.12 91 GLY A C 1
ATOM 719 O O . GLY A 1 91 ? -7.252 6.365 1.939 1.00 91.12 91 GLY A O 1
ATOM 720 N N . ASP A 1 92 ? -8.477 7.457 0.392 1.00 89.06 92 ASP A N 1
ATOM 721 C CA . ASP A 1 92 ? -8.429 6.406 -0.634 1.00 89.06 92 ASP A CA 1
ATOM 722 C C . ASP A 1 92 ? -7.243 6.542 -1.607 1.00 89.06 92 ASP A C 1
ATOM 724 O O . ASP A 1 92 ? -7.063 5.696 -2.478 1.00 89.06 92 ASP A O 1
ATOM 728 N N . TYR A 1 93 ? -6.423 7.586 -1.459 1.00 91.19 93 TYR A N 1
ATOM 729 C CA . TYR A 1 93 ? -5.341 7.912 -2.389 1.00 91.19 93 TYR A CA 1
ATOM 730 C C . TYR A 1 93 ? -4.004 7.381 -1.886 1.00 91.19 93 TYR A C 1
ATOM 732 O O . TYR A 1 93 ? -3.663 7.554 -0.711 1.00 91.19 93 TYR A O 1
ATOM 740 N N . VAL A 1 94 ? -3.218 6.772 -2.769 1.00 91.94 94 VAL A N 1
ATOM 741 C CA . VAL A 1 94 ? -1.829 6.408 -2.485 1.00 91.94 94 VAL A CA 1
ATOM 742 C C . VAL A 1 94 ? -1.003 7.689 -2.411 1.00 91.94 94 VAL A C 1
ATOM 744 O O . VAL A 1 94 ? -1.016 8.511 -3.310 1.00 91.94 94 VAL A O 1
ATOM 747 N N . LYS A 1 95 ? -0.258 7.863 -1.324 1.00 91.19 95 LYS A N 1
ATOM 748 C CA . LYS A 1 95 ? 0.612 9.023 -1.095 1.00 91.19 95 LYS A CA 1
ATOM 749 C C . LYS A 1 95 ? 2.093 8.678 -1.212 1.00 91.19 95 LYS A C 1
ATOM 751 O O . LYS A 1 95 ? 2.895 9.513 -1.609 1.00 91.19 95 LYS A O 1
ATOM 756 N N . SER A 1 96 ? 2.479 7.450 -0.865 1.00 91.81 96 SER A N 1
ATOM 757 C CA . SER A 1 96 ? 3.836 6.964 -1.121 1.00 91.81 96 SER A CA 1
ATOM 758 C C . SER A 1 96 ? 3.887 5.449 -1.284 1.00 91.81 96 SER A C 1
ATOM 760 O O . SER A 1 96 ? 3.066 4.717 -0.727 1.00 91.81 96 SER A O 1
ATOM 762 N N . ILE A 1 97 ? 4.871 4.988 -2.059 1.00 91.81 97 ILE A N 1
ATOM 763 C CA . ILE A 1 97 ? 5.232 3.579 -2.222 1.00 91.81 97 ILE A CA 1
ATOM 764 C C . ILE A 1 97 ? 6.741 3.482 -2.005 1.00 91.81 97 ILE A C 1
ATOM 766 O O . ILE A 1 97 ? 7.527 3.975 -2.812 1.00 91.81 97 ILE A O 1
ATOM 770 N N . GLU A 1 98 ? 7.144 2.851 -0.909 1.00 92.12 98 GLU A N 1
ATOM 771 C CA . GLU A 1 98 ? 8.537 2.763 -0.466 1.00 92.12 98 GLU A CA 1
ATOM 772 C C . GLU A 1 98 ? 8.924 1.296 -0.268 1.00 92.12 98 GLU A C 1
ATOM 774 O O . GLU A 1 98 ? 8.099 0.485 0.151 1.00 92.12 98 GLU A O 1
ATOM 779 N N . VAL A 1 99 ? 10.171 0.933 -0.570 1.00 88.94 99 VAL A N 1
ATOM 780 C CA . VAL A 1 99 ? 10.682 -0.414 -0.259 1.00 88.94 99 VAL A CA 1
ATOM 781 C C . VAL A 1 99 ? 10.773 -0.553 1.262 1.00 88.94 99 VAL A C 1
ATOM 783 O O . VAL A 1 99 ? 11.317 0.334 1.919 1.00 88.94 99 VAL A O 1
ATOM 786 N N . ASN A 1 100 ? 10.220 -1.640 1.807 1.00 76.31 100 ASN A N 1
ATOM 787 C CA . ASN A 1 100 ? 10.179 -1.915 3.245 1.00 76.31 100 ASN A CA 1
ATOM 788 C C . ASN A 1 100 ? 11.287 -2.863 3.702 1.00 76.31 100 ASN A C 1
ATOM 790 O O . ASN A 1 100 ? 11.537 -3.859 2.988 1.00 76.31 100 ASN A O 1
#

Organism: NCBI:txid53344

Sequence (100 aa):
MLKTLITASTLLLSPNSQASQTDFDSLDASTERQIEQTQKTSTSYAIAEDAQRLRVFKHAEDSKMLNKNQQYTIYSNNLVKGAVYKITYKGDYVKSIEVN

Radius of gyration: 19.85 Å; chains: 1; bounding box: 67×37×35 Å

Secondary structure (DSSP, 8-state):
---------------------SSGGGS-HHHHHHHHHHSPEEEEEEEESSSSEEEEEEETTSSSPPPGGG-EEEE-SS--TT-EEEEEEETTEEEEEEE-